Protein AF-A0A0G1QVQ4-F1 (afdb_monomer_lite)

Organism: NCBI:txid1618732

Foldseek 3Di:
DDDDPDDDDDDQAAPVCVVVVLVVCQVVVPPDDPPDGSNDDDDWDWDWDAADPPDDDPDDDHRDIDTHTSHD

Secondary structure (DSSP, 8-state):
--------------GGGHHHHHHHHHHTTTT-BTTB-S-------EEEE-PPTT---SSS-TTS-EEEES--

InterPro domains:
  IPR015867 Nitrogen regulatory protein PII/ATP phosphoribosyltransferase, C-terminal [G3DSA:3.30.70.120] (4-71)
  IPR036069 DUF34/NIF3 superfamily [SSF102705] (4-68)

Structure (mmCIF, N/CA/C/O backbone):
data_AF-A0A0G1QVQ4-F1
#
_entry.id   AF-A0A0G1QVQ4-F1
#
loop_
_atom_site.group_PDB
_atom_site.id
_atom_site.type_symbol
_atom_site.label_atom_id
_atom_site.label_alt_id
_atom_site.label_comp_id
_atom_site.label_asym_id
_atom_site.label_entity_id
_atom_site.label_seq_id
_atom_site.pdbx_PDB_ins_code
_atom_site.Cartn_x
_atom_site.Cartn_y
_atom_site.Cartn_z
_atom_site.occupancy
_atom_site.B_iso_or_equiv
_atom_site.auth_seq_id
_atom_site.auth_comp_id
_atom_site.auth_asym_id
_atom_site.auth_atom_id
_atom_site.pdbx_PDB_model_num
ATOM 1 N N . MET A 1 1 ? 6.940 -6.704 31.179 1.00 46.12 1 MET A N 1
ATOM 2 C CA . MET A 1 1 ? 6.548 -5.867 30.024 1.00 46.12 1 MET A CA 1
ATOM 3 C C . MET A 1 1 ? 5.226 -6.390 29.505 1.00 46.12 1 MET A C 1
ATOM 5 O O . MET A 1 1 ? 5.171 -7.548 29.120 1.00 46.12 1 MET A O 1
ATOM 9 N N . ASN A 1 2 ? 4.166 -5.587 29.577 1.00 51.88 2 ASN A N 1
ATOM 10 C CA . ASN A 1 2 ? 2.878 -5.939 28.987 1.00 51.88 2 ASN A CA 1
ATOM 11 C C . ASN A 1 2 ? 2.981 -5.622 27.490 1.00 51.88 2 ASN A C 1
ATOM 13 O O . ASN A 1 2 ? 3.126 -4.455 27.129 1.00 51.88 2 ASN A O 1
ATOM 17 N N . LEU A 1 3 ? 3.016 -6.641 26.632 1.00 66.75 3 LEU A N 1
ATOM 18 C CA . LEU A 1 3 ? 2.964 -6.425 25.189 1.00 66.75 3 LEU A CA 1
ATOM 19 C C . LEU A 1 3 ? 1.510 -6.141 24.811 1.00 66.75 3 LEU A C 1
ATOM 21 O O . LEU A 1 3 ? 0.619 -6.931 25.110 1.00 66.75 3 LEU A O 1
ATOM 25 N N . SER A 1 4 ? 1.260 -5.004 24.167 1.00 76.06 4 SER A N 1
ATOM 26 C CA . SER A 1 4 ? -0.030 -4.762 23.526 1.00 76.06 4 SER A CA 1
ATOM 27 C C . SER A 1 4 ? -0.231 -5.780 22.401 1.00 76.06 4 SER A C 1
ATOM 29 O O . SER A 1 4 ? 0.655 -5.910 21.558 1.00 76.06 4 SER A O 1
ATOM 31 N N . ASN A 1 5 ? -1.405 -6.410 22.313 1.00 87.75 5 ASN A N 1
ATOM 32 C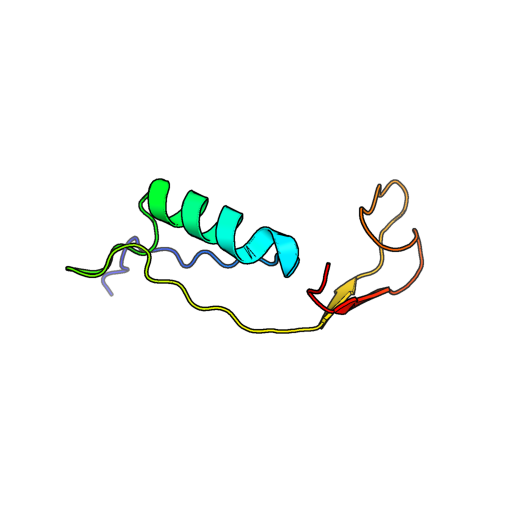 CA . ASN A 1 5 ? -1.799 -7.291 21.198 1.00 87.75 5 ASN A CA 1
ATOM 33 C C . ASN A 1 5 ? -2.084 -6.532 19.880 1.00 87.75 5 ASN A C 1
ATOM 35 O O . ASN A 1 5 ? -2.833 -7.002 19.027 1.00 87.75 5 ASN A O 1
ATOM 39 N N . ASN A 1 6 ? -1.503 -5.345 19.705 1.00 88.50 6 ASN A N 1
ATOM 40 C CA . ASN A 1 6 ? -1.689 -4.526 18.516 1.00 88.50 6 ASN A CA 1
ATOM 41 C C . ASN A 1 6 ? -0.641 -4.888 17.464 1.00 88.50 6 ASN A C 1
ATOM 43 O O . ASN A 1 6 ? 0.538 -5.054 17.775 1.00 88.50 6 ASN A O 1
ATOM 47 N N . VAL A 1 7 ? -1.063 -4.934 16.204 1.00 92.94 7 VAL A N 1
ATOM 48 C CA . VAL A 1 7 ? -0.181 -5.129 15.050 1.00 92.94 7 VAL A CA 1
ATOM 49 C C . VAL A 1 7 ? -0.156 -3.873 14.186 1.00 92.94 7 VAL A C 1
ATOM 51 O O . VAL A 1 7 ? -1.140 -3.135 14.109 1.00 92.94 7 VAL A O 1
ATOM 54 N N . LYS A 1 8 ? 0.969 -3.628 13.511 1.00 92.88 8 LYS A N 1
ATOM 55 C CA . LYS A 1 8 ? 1.077 -2.581 12.491 1.00 92.88 8 LYS A CA 1
ATOM 56 C C . LYS A 1 8 ? 0.959 -3.216 11.113 1.00 92.88 8 LYS A C 1
ATOM 58 O O . LYS A 1 8 ? 1.828 -3.983 10.712 1.00 92.88 8 LYS A O 1
ATOM 63 N N . ILE A 1 9 ? -0.094 -2.860 10.385 1.00 93.69 9 ILE A N 1
ATOM 64 C CA . ILE A 1 9 ? -0.283 -3.277 8.996 1.00 93.69 9 ILE A CA 1
ATOM 65 C C . ILE A 1 9 ? 0.435 -2.268 8.099 1.00 93.69 9 ILE A C 1
ATOM 67 O O . ILE A 1 9 ? 0.192 -1.064 8.192 1.00 93.69 9 ILE A O 1
ATOM 71 N N . VAL A 1 10 ? 1.332 -2.756 7.244 1.00 94.25 10 VAL A N 1
ATOM 72 C CA . VAL A 1 10 ? 2.010 -1.952 6.223 1.00 94.25 10 VAL A CA 1
ATOM 73 C C . VAL A 1 10 ? 1.745 -2.602 4.878 1.00 94.25 10 VAL A C 1
ATOM 75 O O . VAL A 1 10 ? 2.057 -3.774 4.685 1.00 94.25 10 VAL A O 1
ATOM 78 N N . VAL A 1 11 ? 1.159 -1.836 3.963 1.00 92.56 11 VAL A N 1
ATOM 79 C CA . VAL A 1 11 ? 0.868 -2.277 2.599 1.00 92.56 11 VAL A CA 1
ATOM 80 C C . VAL A 1 11 ? 1.474 -1.305 1.600 1.00 92.56 11 VAL A C 1
ATOM 82 O O . VAL A 1 11 ? 1.526 -0.097 1.831 1.00 92.56 11 VAL A O 1
ATOM 85 N N . SER A 1 12 ? 1.921 -1.864 0.486 1.00 89.31 12 SER A N 1
ATOM 86 C CA . SER A 1 12 ? 2.487 -1.146 -0.647 1.00 89.31 12 SER A CA 1
ATOM 87 C C . SER A 1 12 ? 1.517 -1.261 -1.810 1.00 89.31 12 SER A C 1
ATOM 89 O O . SER A 1 12 ? 1.218 -2.372 -2.241 1.00 89.31 12 SER A O 1
ATOM 91 N N . VAL A 1 13 ? 0.993 -0.135 -2.290 1.00 87.75 13 VAL A N 1
ATOM 92 C CA . VAL A 1 13 ? -0.087 -0.104 -3.287 1.00 87.75 13 VAL A CA 1
ATOM 93 C C . VAL A 1 13 ? 0.161 0.995 -4.315 1.00 87.75 13 VAL A C 1
ATOM 95 O O . VAL A 1 13 ? 0.737 2.032 -3.986 1.00 87.75 13 VAL A O 1
ATOM 98 N N . SER A 1 14 ? -0.265 0.781 -5.559 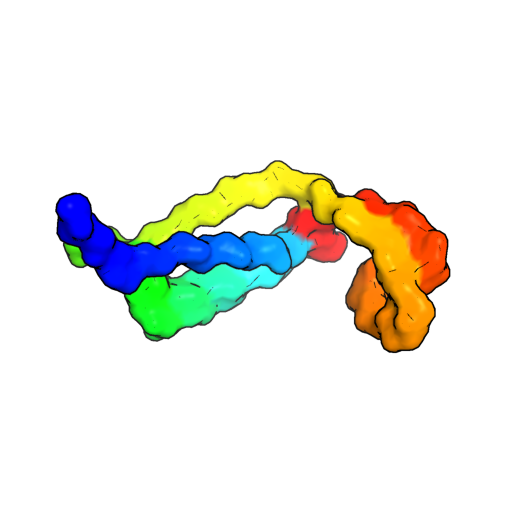1.00 84.00 14 SER A N 1
ATOM 99 C CA . SER A 1 14 ? -0.206 1.804 -6.613 1.00 84.00 14 SER A CA 1
ATOM 100 C C . SER A 1 14 ? -1.094 3.007 -6.276 1.00 84.00 14 SER A C 1
ATOM 102 O O . SER A 1 14 ? -2.141 2.833 -5.652 1.00 84.00 14 SER A O 1
ATOM 104 N N . GLU A 1 15 ? -0.721 4.212 -6.735 1.00 84.69 15 GLU A N 1
ATOM 105 C CA . GLU A 1 15 ? -1.435 5.472 -6.425 1.00 84.69 15 GLU A CA 1
ATOM 106 C C . GLU A 1 15 ? -2.935 5.393 -6.742 1.00 84.69 15 GLU A C 1
ATOM 108 O O . GLU A 1 15 ? -3.754 5.821 -5.936 1.00 84.69 15 GLU A O 1
ATOM 113 N N . CYS A 1 16 ? -3.301 4.767 -7.865 1.00 86.19 16 CYS A N 1
ATOM 114 C CA . CYS A 1 16 ? -4.690 4.615 -8.305 1.00 86.19 16 CYS A CA 1
ATOM 115 C C . CYS A 1 16 ? -5.561 3.720 -7.403 1.00 86.19 16 CYS A C 1
ATOM 117 O O . CYS A 1 16 ? -6.783 3.800 -7.485 1.00 86.19 16 CYS A O 1
ATOM 119 N N . HIS A 1 17 ? -4.966 2.896 -6.534 1.00 89.69 17 HIS 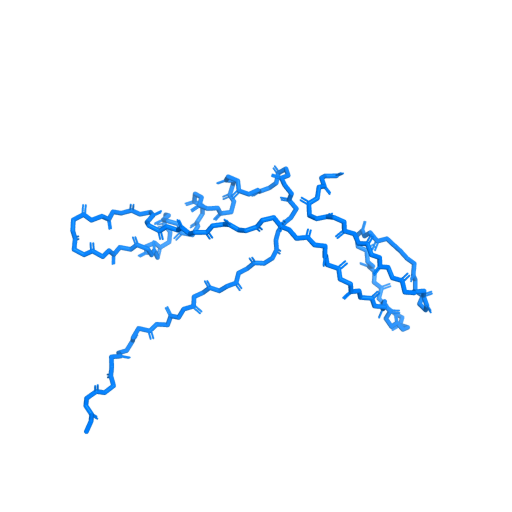A N 1
ATOM 120 C CA . HIS A 1 17 ? -5.689 1.974 -5.648 1.00 89.69 17 HIS A CA 1
ATOM 121 C C . HIS A 1 17 ? -5.639 2.379 -4.166 1.00 89.69 17 HIS A C 1
ATOM 123 O O . HIS A 1 17 ? -6.226 1.689 -3.331 1.00 89.69 17 HIS A O 1
ATOM 129 N N . VAL A 1 18 ? -4.957 3.479 -3.817 1.00 91.50 18 VAL A N 1
ATOM 130 C CA . VAL A 1 18 ? -4.737 3.891 -2.417 1.00 91.50 18 VAL A CA 1
ATOM 131 C C . VAL A 1 18 ? -6.054 4.028 -1.655 1.00 91.50 18 VAL A C 1
ATOM 133 O O . VAL A 1 18 ? -6.189 3.453 -0.576 1.00 91.50 18 VAL A O 1
ATOM 136 N N . ASP A 1 19 ? -7.032 4.741 -2.211 1.00 93.75 19 ASP A N 1
ATOM 137 C CA . ASP A 1 19 ? -8.282 5.032 -1.501 1.00 93.75 19 ASP A CA 1
ATOM 138 C C . ASP A 1 19 ? -9.141 3.780 -1.307 1.00 93.75 19 ASP A C 1
ATOM 140 O O . ASP A 1 19 ? -9.653 3.551 -0.212 1.00 93.75 19 ASP A O 1
ATOM 144 N N . VAL A 1 20 ? -9.215 2.915 -2.325 1.00 95.94 20 VAL A N 1
ATOM 145 C CA . VAL A 1 20 ? -9.942 1.636 -2.253 1.00 95.94 20 VAL A CA 1
ATOM 146 C C . VAL A 1 20 ? -9.354 0.739 -1.163 1.00 95.94 20 VAL A C 1
ATOM 148 O O . VAL A 1 20 ? -10.089 0.138 -0.380 1.00 95.94 20 VAL A O 1
ATOM 151 N N . VAL A 1 21 ? -8.024 0.671 -1.069 1.00 95.31 21 VAL A N 1
ATOM 152 C CA . VAL A 1 21 ? -7.355 -0.148 -0.051 1.00 95.31 21 VAL A CA 1
ATOM 153 C C . VAL A 1 21 ? -7.523 0.449 1.348 1.00 95.31 21 VAL A C 1
ATOM 155 O O . VAL A 1 21 ? -7.790 -0.293 2.292 1.00 95.31 21 VAL A O 1
ATOM 158 N N . ARG A 1 22 ? -7.413 1.775 1.506 1.00 95.25 22 ARG A N 1
ATOM 159 C CA .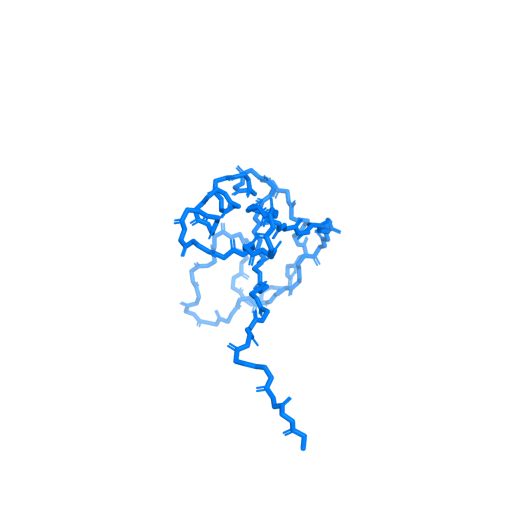 ARG A 1 22 ? -7.630 2.445 2.804 1.00 95.25 22 ARG A CA 1
ATOM 160 C C . ARG A 1 22 ? -9.048 2.236 3.319 1.00 95.25 22 ARG A C 1
ATOM 162 O O . ARG A 1 22 ? -9.221 1.934 4.499 1.00 95.25 22 ARG A O 1
ATOM 169 N N . ASP A 1 23 ? -10.033 2.362 2.437 1.00 96.69 23 ASP A N 1
ATOM 170 C CA . ASP A 1 23 ? -11.435 2.122 2.760 1.00 96.69 23 ASP A CA 1
ATOM 171 C C . ASP A 1 23 ? -11.667 0.667 3.191 1.00 96.69 23 ASP A C 1
ATOM 173 O O . ASP A 1 23 ? -12.232 0.421 4.255 1.00 96.69 23 ASP A O 1
ATOM 177 N N . ALA A 1 24 ? -11.140 -0.307 2.440 1.00 97.50 24 ALA A N 1
ATOM 178 C CA . ALA A 1 24 ? -11.254 -1.723 2.790 1.00 97.50 24 ALA A CA 1
ATOM 179 C C . ALA A 1 24 ? -10.620 -2.054 4.156 1.00 97.50 24 ALA A C 1
ATOM 181 O O . ALA A 1 24 ? -11.222 -2.761 4.966 1.00 97.50 24 ALA A O 1
ATOM 182 N N . ILE A 1 25 ? -9.429 -1.513 4.440 1.00 96.38 25 ILE A N 1
ATOM 183 C CA . ILE A 1 25 ? -8.730 -1.700 5.722 1.00 96.38 25 ILE A CA 1
ATOM 184 C C . ILE A 1 25 ? -9.533 -1.089 6.878 1.00 96.38 25 ILE A C 1
ATOM 186 O O . ILE A 1 25 ? -9.693 -1.729 7.920 1.00 96.38 25 ILE A O 1
ATOM 190 N N . GLY A 1 26 ? -10.062 0.124 6.700 1.00 96.25 26 GLY A N 1
ATOM 191 C CA . GLY A 1 26 ? -10.877 0.784 7.719 1.00 96.25 26 GLY A CA 1
ATOM 192 C C . GLY A 1 26 ? -12.202 0.064 7.977 1.00 96.25 26 GLY A C 1
ATOM 193 O O . GLY A 1 26 ? -12.562 -0.158 9.133 1.00 96.25 26 GLY A O 1
ATOM 194 N N . LYS A 1 27 ? -12.879 -0.411 6.923 1.00 97.31 27 LYS A N 1
ATOM 195 C CA . LYS A 1 27 ? -14.091 -1.245 7.029 1.00 97.31 27 LYS A CA 1
ATOM 196 C C . LYS A 1 27 ? -13.843 -2.562 7.762 1.00 97.31 27 LYS A C 1
ATOM 198 O O . LYS A 1 27 ? -14.722 -3.026 8.482 1.00 97.31 27 LYS A O 1
ATOM 203 N N . ALA A 1 28 ? -12.650 -3.141 7.623 1.00 96.31 28 ALA A N 1
ATOM 204 C CA . ALA A 1 28 ? -12.237 -4.329 8.370 1.00 96.31 28 ALA A CA 1
ATOM 205 C C . ALA A 1 28 ? -11.935 -4.051 9.861 1.00 96.31 28 ALA A C 1
ATOM 207 O O . ALA A 1 28 ? -11.646 -4.982 10.610 1.00 96.31 28 ALA A O 1
ATOM 208 N N . GLY A 1 29 ? -12.003 -2.791 10.306 1.00 94.38 29 GLY A N 1
ATOM 209 C CA . GLY A 1 29 ? -11.837 -2.383 11.703 1.00 94.38 29 GLY A CA 1
ATOM 210 C C . GLY A 1 29 ? -10.416 -1.963 12.087 1.00 94.38 29 GLY A C 1
ATOM 211 O O . GLY A 1 29 ? -10.171 -1.621 13.245 1.00 94.38 29 GLY A O 1
ATOM 212 N N . ALA A 1 30 ? -9.470 -1.960 11.145 1.00 95.12 30 ALA A N 1
ATOM 213 C CA . ALA A 1 30 ? -8.126 -1.459 11.406 1.00 95.12 30 ALA A CA 1
ATOM 214 C C . ALA A 1 30 ? -8.102 0.078 11.461 1.00 95.12 30 ALA A C 1
ATOM 216 O O . ALA A 1 30 ? -8.925 0.767 10.862 1.00 95.12 30 ALA A O 1
ATOM 217 N N . GLY A 1 31 ? -7.130 0.630 12.191 1.00 93.31 31 GLY A N 1
ATOM 218 C CA . GLY A 1 31 ? -7.020 2.081 12.358 1.00 93.31 31 GLY A CA 1
ATOM 219 C C . GLY A 1 31 ? -8.090 2.675 13.277 1.00 93.31 31 GLY A C 1
ATOM 220 O O . GLY A 1 31 ? -8.369 3.862 13.172 1.00 93.31 31 GLY A O 1
ATOM 221 N N . LYS A 1 32 ? -8.688 1.875 14.169 1.00 94.44 32 LYS A N 1
ATOM 222 C CA . LYS A 1 32 ? -9.540 2.369 15.255 1.00 94.44 32 LYS A CA 1
ATOM 223 C C . LYS A 1 32 ? -8.702 2.613 16.508 1.00 94.44 32 LYS A C 1
ATOM 225 O O . LYS A 1 32 ? -8.208 1.668 17.122 1.00 94.44 32 LYS A O 1
ATOM 230 N N . ILE A 1 33 ? -8.522 3.878 16.881 1.00 90.31 33 ILE A N 1
ATOM 231 C CA . ILE A 1 33 ? -7.737 4.296 18.051 1.00 90.31 33 ILE A CA 1
ATOM 232 C C . ILE A 1 33 ? -8.563 5.310 18.845 1.00 90.31 33 ILE A C 1
ATOM 234 O O . ILE A 1 33 ? -8.685 6.473 18.460 1.00 90.31 33 ILE A O 1
ATOM 238 N N . GLY A 1 34 ? -9.150 4.866 19.961 1.00 89.81 34 GLY A N 1
ATOM 239 C CA . GLY A 1 34 ? -10.090 5.681 20.733 1.00 89.81 34 GLY A CA 1
ATOM 240 C C . GLY A 1 34 ? -11.284 6.107 19.873 1.00 89.81 34 GLY A C 1
ATOM 241 O O . GLY A 1 34 ? -12.008 5.257 19.363 1.00 89.81 34 GLY A O 1
ATOM 242 N N . ASN A 1 35 ? -11.444 7.420 19.690 1.00 93.12 35 ASN A N 1
ATOM 243 C CA . ASN A 1 35 ? -12.515 8.026 18.888 1.00 93.12 35 ASN A CA 1
ATOM 244 C C . ASN A 1 35 ? -12.099 8.349 17.436 1.00 93.12 35 ASN A C 1
ATOM 246 O O . ASN A 1 35 ? -12.841 9.029 16.734 1.00 93.12 35 ASN A O 1
ATOM 250 N N . CYS A 1 36 ? -10.911 7.925 16.990 1.00 91.69 36 CYS A N 1
ATOM 251 C CA . CYS A 1 36 ? -10.490 8.029 15.590 1.00 91.69 36 CYS A CA 1
ATOM 252 C C . CYS A 1 36 ? -10.726 6.681 14.903 1.00 91.69 36 CYS A C 1
ATOM 254 O O . CYS A 1 36 ? -10.148 5.673 15.311 1.00 91.69 36 CYS A O 1
ATOM 256 N N . ASP A 1 37 ? -11.574 6.670 13.875 1.00 94.06 37 ASP A N 1
ATOM 257 C CA . ASP A 1 37 ? -11.733 5.554 12.941 1.00 94.06 37 ASP A CA 1
ATOM 258 C C . ASP A 1 37 ? -10.933 5.840 11.654 1.00 94.06 37 ASP A C 1
ATOM 260 O O . ASP A 1 37 ? -10.635 6.994 11.339 1.00 94.06 37 ASP A O 1
ATOM 264 N N . TYR A 1 38 ? -10.587 4.797 10.889 1.00 95.88 38 TYR A N 1
ATOM 265 C CA . TYR A 1 38 ? -9.843 4.903 9.619 1.00 95.88 38 TYR A CA 1
ATOM 266 C C . TYR A 1 38 ? -8.452 5.571 9.731 1.00 95.88 38 TYR A C 1
ATOM 268 O O . TYR A 1 38 ? -7.883 6.006 8.717 1.00 95.88 38 TYR A O 1
ATOM 276 N N . CYS A 1 39 ? -7.848 5.635 10.927 1.00 95.50 39 CYS A N 1
ATOM 277 C CA . CYS A 1 39 ? -6.538 6.261 11.100 1.00 95.50 39 CYS A CA 1
ATOM 278 C C . CYS A 1 39 ? -5.485 5.494 10.274 1.00 95.50 39 CYS A C 1
ATOM 280 O O . CYS A 1 39 ? -5.210 4.314 10.501 1.00 95.50 39 CYS A O 1
ATOM 282 N N . SER A 1 40 ? -4.886 6.172 9.297 1.00 94.88 40 SER A N 1
ATOM 283 C CA . SER A 1 40 ? -3.923 5.599 8.354 1.00 94.88 40 SER A CA 1
ATOM 284 C C . SER A 1 40 ? -2.914 6.658 7.919 1.00 94.88 40 SER A C 1
ATOM 286 O O . SER A 1 40 ? -3.206 7.853 7.928 1.00 94.88 40 SER A O 1
ATOM 288 N N . PHE A 1 41 ? -1.716 6.219 7.538 1.00 94.38 41 PHE A N 1
ATOM 289 C CA . PHE A 1 41 ? -0.645 7.088 7.059 1.00 94.38 41 PHE A CA 1
ATOM 290 C C . PHE A 1 41 ? -0.111 6.574 5.724 1.00 94.38 41 PHE A C 1
ATOM 292 O O . PHE A 1 41 ? -0.023 5.363 5.514 1.00 94.38 41 PHE A O 1
ATOM 299 N N . SER A 1 42 ? 0.258 7.491 4.831 1.00 92.69 42 SER A N 1
ATOM 300 C CA . SER A 1 42 ? 0.720 7.168 3.482 1.00 92.69 42 SER A CA 1
ATOM 301 C C . SER A 1 42 ? 1.985 7.950 3.150 1.00 92.69 42 SER A C 1
ATOM 303 O O . SER A 1 42 ? 2.091 9.137 3.450 1.00 92.69 42 SER A O 1
ATOM 305 N N . ILE A 1 43 ? 2.935 7.281 2.498 1.00 91.25 43 ILE A N 1
ATOM 306 C CA . ILE A 1 43 ? 4.175 7.872 1.991 1.00 91.25 43 ILE A CA 1
ATOM 307 C C . ILE A 1 43 ? 4.264 7.543 0.503 1.00 91.25 43 ILE A C 1
ATOM 309 O O . ILE A 1 43 ? 4.016 6.404 0.111 1.00 91.25 43 ILE A O 1
ATOM 313 N N . LYS A 1 44 ? 4.650 8.520 -0.324 1.00 89.06 44 LYS A N 1
ATOM 314 C CA . LYS A 1 44 ? 4.988 8.266 -1.730 1.00 89.06 44 LYS A CA 1
ATOM 315 C C . LYS A 1 44 ? 6.426 7.762 -1.832 1.00 89.06 44 LYS A C 1
ATOM 317 O O . LYS A 1 44 ? 7.323 8.320 -1.206 1.00 89.06 44 LYS A O 1
ATOM 322 N N . GLY A 1 45 ? 6.650 6.731 -2.641 1.00 87.12 45 GLY A N 1
ATOM 323 C CA . GLY A 1 45 ? 7.970 6.128 -2.815 1.00 87.12 45 GLY A CA 1
ATOM 324 C C . GLY A 1 45 ? 8.144 5.442 -4.166 1.00 87.12 45 GLY A C 1
ATOM 325 O O . GLY A 1 45 ? 7.227 5.414 -4.987 1.00 87.12 45 GLY A O 1
ATOM 326 N N . ILE A 1 46 ? 9.335 4.886 -4.378 1.00 87.81 46 ILE A N 1
ATOM 327 C CA . ILE A 1 46 ? 9.670 4.060 -5.542 1.00 87.81 46 ILE A CA 1
ATOM 328 C C . ILE A 1 46 ? 9.926 2.642 -5.036 1.00 87.81 46 ILE A C 1
ATOM 330 O O . ILE A 1 46 ? 10.856 2.422 -4.253 1.00 87.81 46 ILE A O 1
ATOM 334 N N . GLY A 1 47 ? 9.097 1.697 -5.473 1.00 87.81 47 GLY A N 1
ATOM 335 C CA . GLY A 1 47 ? 9.316 0.273 -5.263 1.00 87.81 47 GLY A CA 1
ATOM 336 C C . GLY A 1 47 ? 10.411 -0.229 -6.199 1.00 87.81 47 GLY A C 1
ATOM 337 O O . GLY A 1 47 ? 10.443 0.135 -7.373 1.00 87.81 47 GLY A O 1
ATOM 338 N N . ARG A 1 48 ? 11.323 -1.054 -5.681 1.00 90.38 48 ARG A N 1
ATOM 339 C CA . ARG A 1 48 ? 12.349 -1.717 -6.489 1.00 90.38 48 ARG A CA 1
ATOM 340 C C . ARG A 1 48 ? 12.270 -3.213 -6.291 1.00 90.38 48 ARG A C 1
ATOM 342 O O . ARG A 1 48 ? 12.223 -3.675 -5.153 1.00 90.38 48 ARG A O 1
ATOM 349 N N . PHE A 1 49 ? 12.250 -3.950 -7.388 1.00 90.56 49 PHE A N 1
ATOM 350 C CA . PHE A 1 49 ? 12.146 -5.403 -7.370 1.00 90.56 49 PHE A CA 1
ATOM 351 C C . PHE A 1 49 ? 12.783 -5.993 -8.626 1.00 90.56 49 PHE A C 1
ATOM 353 O O . PHE A 1 49 ? 13.033 -5.289 -9.598 1.00 90.56 49 PHE A O 1
ATOM 360 N N . LYS A 1 50 ? 13.072 -7.292 -8.591 1.00 94.62 50 LYS A N 1
ATOM 361 C CA . LYS A 1 50 ? 13.481 -8.069 -9.759 1.00 94.62 50 LYS A CA 1
ATOM 362 C C . LYS A 1 50 ? 12.643 -9.341 -9.779 1.00 94.62 50 LYS A C 1
ATOM 364 O O . LYS A 1 50 ? 12.856 -10.188 -8.909 1.00 94.62 50 LYS A O 1
ATOM 369 N N . PRO A 1 51 ? 11.664 -9.470 -10.691 1.00 94.12 51 PRO A N 1
ATOM 370 C CA . PRO A 1 51 ? 10.847 -10.672 -10.757 1.00 94.12 51 PRO A CA 1
ATOM 371 C C . PRO A 1 51 ? 11.727 -11.887 -11.076 1.00 94.12 51 PRO A C 1
ATOM 373 O O . PRO A 1 51 ? 12.570 -11.838 -11.976 1.00 94.12 51 PRO A O 1
ATOM 376 N N . GLY A 1 52 ? 11.557 -12.956 -10.300 1.00 94.50 52 GLY A N 1
ATOM 377 C CA . GLY A 1 52 ? 12.242 -14.229 -10.521 1.00 94.50 52 GLY A CA 1
ATOM 378 C C . GLY A 1 52 ? 11.621 -15.030 -11.664 1.00 94.50 52 GLY A C 1
ATOM 379 O O . GLY A 1 52 ? 10.576 -14.663 -12.203 1.00 94.50 52 GLY A O 1
ATOM 380 N N . GLU A 1 53 ? 12.257 -16.140 -12.027 1.00 95.19 53 GLU A N 1
ATOM 381 C CA . GLU A 1 53 ? 11.703 -17.073 -13.012 1.00 95.19 53 GLU A CA 1
ATOM 382 C C . GLU A 1 53 ? 10.322 -17.587 -12.576 1.00 95.19 53 GLU A C 1
ATOM 384 O O . GLU A 1 53 ? 10.088 -17.860 -11.399 1.00 95.19 53 GLU A O 1
ATOM 389 N N . GLY A 1 54 ? 9.386 -17.671 -13.526 1.00 92.69 54 GLY A N 1
ATOM 390 C CA . GLY A 1 54 ? 7.998 -18.068 -13.265 1.00 92.69 54 GLY A CA 1
ATOM 391 C C . GLY A 1 54 ? 7.119 -16.987 -12.623 1.00 92.69 54 GLY A C 1
ATOM 392 O O . GLY A 1 54 ? 5.943 -17.238 -12.369 1.00 92.69 54 GLY A O 1
ATOM 393 N N . ALA A 1 55 ? 7.643 -15.783 -12.368 1.00 93.06 55 ALA A N 1
ATOM 394 C CA . ALA A 1 55 ? 6.817 -14.676 -11.905 1.00 93.06 55 ALA A CA 1
ATOM 395 C C . ALA A 1 55 ? 5.907 -14.151 -13.027 1.00 93.06 55 ALA A C 1
ATOM 397 O O . ALA A 1 55 ? 6.323 -14.010 -14.177 1.00 93.06 55 ALA A O 1
ATOM 398 N N . HIS A 1 56 ? 4.686 -13.767 -12.655 1.00 89.31 56 HIS A N 1
ATOM 399 C CA . HIS A 1 56 ? 3.754 -13.030 -13.507 1.00 89.31 56 HIS A CA 1
ATOM 400 C C . HIS A 1 56 ? 3.585 -11.613 -12.944 1.00 89.31 56 HIS A C 1
ATOM 402 O O . HIS A 1 56 ? 2.596 -11.337 -12.260 1.00 89.31 56 HIS A O 1
ATOM 408 N N . PRO A 1 57 ? 4.590 -10.733 -13.117 1.00 87.00 57 PRO A N 1
ATOM 409 C CA . PRO A 1 57 ? 4.528 -9.398 -12.553 1.00 87.00 57 PRO A CA 1
ATOM 410 C C . PRO A 1 57 ? 3.439 -8.580 -13.253 1.00 87.00 57 PRO A C 1
ATOM 412 O O . PRO A 1 57 ? 3.315 -8.603 -14.474 1.00 87.00 57 PRO A O 1
ATOM 415 N N . ALA A 1 58 ? 2.672 -7.813 -12.478 1.00 83.75 58 ALA A N 1
ATOM 416 C CA . ALA A 1 58 ? 1.733 -6.844 -13.041 1.00 83.75 58 ALA A CA 1
ATOM 417 C C . ALA A 1 58 ? 2.456 -5.682 -13.755 1.00 83.75 58 ALA A C 1
ATOM 419 O O . ALA A 1 58 ? 1.884 -5.055 -14.640 1.00 83.75 58 ALA A O 1
ATOM 420 N N . ILE A 1 59 ? 3.701 -5.389 -13.356 1.00 82.62 59 ILE A N 1
ATOM 421 C CA . ILE A 1 59 ? 4.557 -4.338 -13.918 1.00 82.62 59 ILE A CA 1
ATOM 422 C C . ILE A 1 59 ? 5.990 -4.873 -14.018 1.00 82.62 59 ILE A C 1
ATOM 424 O O . ILE A 1 59 ? 6.505 -5.417 -13.040 1.00 82.62 59 ILE A O 1
ATOM 428 N N . GLY A 1 60 ? 6.638 -4.660 -15.163 1.00 87.00 60 GLY A N 1
ATOM 429 C CA . GLY A 1 60 ? 8.035 -5.025 -15.401 1.00 87.00 60 GLY A CA 1
ATOM 430 C C . GLY A 1 60 ? 8.237 -6.422 -15.986 1.00 87.00 60 GLY A C 1
ATOM 431 O O . GLY A 1 60 ? 7.279 -7.114 -16.328 1.00 87.00 60 GLY A O 1
ATOM 432 N N . GLU A 1 61 ? 9.497 -6.836 -16.106 1.00 91.50 61 GLU A N 1
ATOM 433 C CA . GLU A 1 61 ? 9.880 -8.081 -16.782 1.00 91.50 61 GLU A CA 1
ATOM 434 C C . GLU A 1 61 ? 10.714 -9.026 -15.904 1.00 91.50 61 GLU A C 1
ATOM 436 O O . GLU A 1 61 ? 11.535 -8.614 -15.080 1.00 91.50 61 GLU A O 1
ATOM 441 N N . VAL A 1 62 ? 10.540 -10.335 -16.123 1.00 95.81 62 VAL A N 1
ATOM 442 C CA . VAL A 1 62 ? 11.316 -11.382 -15.442 1.00 95.81 62 VAL A CA 1
ATOM 443 C C . VAL A 1 62 ? 12.812 -11.202 -15.684 1.00 95.81 62 VAL A C 1
ATOM 445 O O . VAL A 1 62 ? 13.270 -10.988 -16.804 1.00 95.81 62 VAL A O 1
ATOM 448 N N . GLY A 1 63 ? 13.591 -11.293 -14.606 1.00 94.81 63 GLY A N 1
ATOM 449 C CA . GLY A 1 63 ? 15.045 -11.179 -14.642 1.00 94.81 63 GLY A CA 1
ATOM 450 C C . GLY A 1 63 ? 15.581 -9.744 -14.701 1.00 94.81 63 GLY A C 1
ATOM 451 O O . GLY A 1 63 ? 16.789 -9.562 -14.494 1.00 94.81 63 GLY A O 1
ATOM 452 N N . LYS A 1 64 ? 14.729 -8.730 -14.903 1.00 94.69 64 LYS A N 1
ATOM 453 C CA . LYS A 1 64 ? 15.121 -7.313 -14.947 1.00 94.69 64 LYS A CA 1
ATOM 454 C C . LYS A 1 64 ? 14.879 -6.619 -13.608 1.00 94.69 64 LYS A C 1
ATOM 456 O O . LYS A 1 64 ? 13.958 -6.954 -12.872 1.00 94.69 64 LYS A O 1
ATOM 461 N N . PHE A 1 65 ? 15.764 -5.682 -13.264 1.00 93.56 65 PHE A N 1
ATOM 462 C CA . PHE A 1 65 ? 15.556 -4.810 -12.111 1.00 93.56 65 PHE A CA 1
ATOM 463 C C . PHE A 1 65 ? 14.604 -3.686 -12.500 1.00 93.56 65 PHE A C 1
ATOM 465 O O . PHE A 1 65 ? 14.890 -2.926 -13.421 1.00 93.56 65 PHE A O 1
ATOM 472 N N . GLU A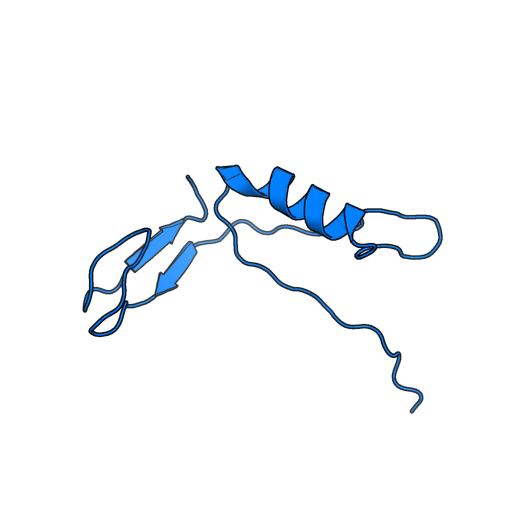 1 66 ? 13.520 -3.565 -11.750 1.00 93.12 66 GLU A N 1
ATOM 473 C CA . GLU A 1 66 ? 12.475 -2.574 -11.945 1.00 93.12 66 GLU A CA 1
ATOM 474 C C . GLU A 1 66 ? 12.545 -1.508 -10.853 1.00 93.12 66 GLU A C 1
ATOM 476 O O . GLU A 1 66 ? 12.852 -1.793 -9.690 1.00 93.12 66 GLU A O 1
ATOM 481 N N . ALA A 1 67 ? 12.244 -0.267 -11.228 1.00 89.81 67 ALA A N 1
ATOM 482 C CA . ALA A 1 67 ? 12.096 0.859 -10.315 1.00 89.81 67 ALA A CA 1
ATOM 483 C C . ALA A 1 67 ? 10.795 1.583 -10.655 1.00 89.81 67 ALA A C 1
ATOM 485 O O . ALA A 1 67 ? 10.746 2.426 -11.547 1.00 89.81 67 ALA A O 1
ATOM 486 N N . VAL A 1 68 ? 9.736 1.228 -9.937 1.00 82.12 68 VAL A N 1
ATOM 487 C CA . VAL A 1 68 ? 8.378 1.674 -10.230 1.00 82.12 68 VAL A CA 1
ATOM 488 C C . VAL A 1 68 ? 7.990 2.697 -9.168 1.00 82.12 68 VAL A C 1
ATOM 490 O O . VAL A 1 68 ? 7.939 2.356 -7.980 1.00 82.12 68 VAL A O 1
ATOM 493 N N . PRO A 1 69 ? 7.759 3.973 -9.534 1.00 76.50 69 PRO A N 1
ATOM 494 C CA . PRO A 1 69 ? 7.054 4.885 -8.646 1.00 76.50 69 PRO A CA 1
ATOM 495 C C . PRO A 1 69 ? 5.750 4.212 -8.234 1.00 76.50 69 PRO A C 1
ATOM 497 O O . PRO A 1 69 ? 5.120 3.582 -9.076 1.00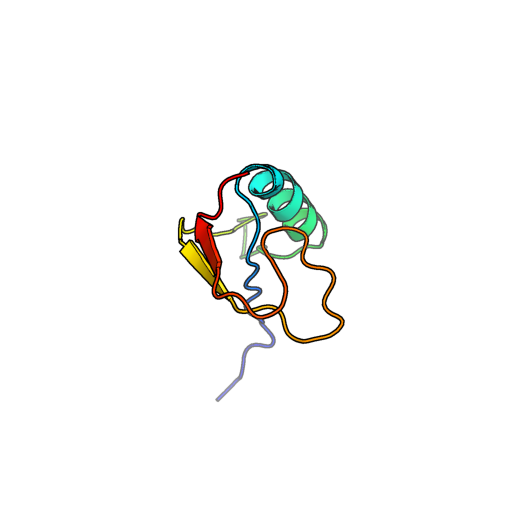 76.50 69 PRO A O 1
ATOM 500 N N . TYR A 1 70 ? 5.301 4.355 -6.989 1.00 69.00 70 TYR A N 1
ATOM 501 C CA . TYR A 1 70 ? 3.912 4.016 -6.667 1.00 69.00 70 TYR A CA 1
ATOM 502 C C . TYR A 1 70 ? 2.995 5.033 -7.358 1.00 69.00 70 TYR A C 1
ATOM 504 O O . TYR A 1 70 ? 2.471 5.927 -6.708 1.00 69.00 70 TYR A O 1
ATOM 512 N N . ARG A 1 71 ? 2.879 4.936 -8.683 1.00 52.22 71 ARG A N 1
ATOM 513 C CA . ARG A 1 71 ? 2.031 5.676 -9.614 1.00 52.22 71 ARG A CA 1
ATOM 514 C C . ARG A 1 71 ? 1.424 4.652 -10.567 1.00 52.22 71 ARG A C 1
ATOM 516 O O . ARG A 1 71 ? 2.046 3.622 -10.814 1.00 52.22 71 ARG A O 1
ATOM 523 N N . GLY A 1 72 ? 0.177 4.912 -10.952 1.00 47.31 72 GLY A N 1
ATOM 524 C CA . GLY A 1 72 ? -0.642 4.018 -11.772 1.00 47.31 72 GLY A CA 1
ATOM 525 C C . GLY A 1 72 ? -0.000 3.637 -13.094 1.00 47.31 72 GLY A C 1
ATOM 526 O O . GLY A 1 72 ? 0.819 4.436 -13.603 1.00 47.31 72 GLY A O 1
#

pLDDT: mean 88.4, std 11.15, range [46.12, 97.5]

Radius of gyration: 16.2 Å; chains: 1; bounding box: 30×26×47 Å

Sequence (72 aa):
MNLSNNVKIVVSVSECHVDVVRDAIGKAGAGKIGNCDYCSFSIKGIGRFKPGEGAHPAIGEVGKFEAVPYRG